Protein AF-U5EKQ7-F1 (afdb_monomer)

Structure (mmCIF, N/CA/C/O backbone):
data_AF-U5EKQ7-F1
#
_entry.id   AF-U5EKQ7-F1
#
loop_
_atom_site.group_PDB
_atom_site.id
_atom_site.type_symbol
_atom_site.label_atom_id
_atom_site.label_alt_id
_atom_site.label_comp_id
_atom_site.label_asym_id
_atom_site.label_entity_id
_atom_site.label_seq_id
_atom_site.pdbx_PDB_ins_code
_atom_site.Cartn_x
_atom_site.Cartn_y
_atom_site.Cartn_z
_atom_site.occupancy
_atom_site.B_iso_or_equiv
_atom_site.auth_seq_id
_atom_site.auth_comp_id
_atom_site.auth_asym_id
_atom_site.auth_atom_id
_atom_site.pdbx_PDB_model_num
ATOM 1 N N . MET A 1 1 ? 18.103 2.209 5.592 1.00 47.56 1 MET A N 1
ATOM 2 C CA . MET A 1 1 ? 17.071 1.171 5.756 1.00 47.56 1 MET A CA 1
ATOM 3 C C . MET A 1 1 ? 16.865 0.592 4.383 1.00 47.56 1 MET A C 1
ATOM 5 O O . MET A 1 1 ? 16.550 1.365 3.488 1.00 47.56 1 MET A O 1
ATOM 9 N N . ASP A 1 2 ? 17.145 -0.692 4.204 1.00 48.78 2 ASP A N 1
ATOM 10 C CA . ASP A 1 2 ? 16.789 -1.418 2.990 1.00 48.78 2 ASP A CA 1
ATOM 11 C C . ASP A 1 2 ? 15.269 -1.341 2.817 1.00 48.78 2 ASP A C 1
ATOM 13 O O . ASP A 1 2 ? 14.515 -1.887 3.622 1.00 48.78 2 ASP A O 1
ATOM 17 N N . ASP A 1 3 ? 14.821 -0.577 1.823 1.00 63.91 3 ASP A N 1
ATOM 18 C CA . ASP A 1 3 ? 13.427 -0.554 1.387 1.00 63.91 3 ASP A CA 1
ATOM 19 C C . ASP A 1 3 ? 13.142 -1.920 0.746 1.00 63.91 3 ASP A C 1
ATOM 21 O O . ASP A 1 3 ? 13.498 -2.163 -0.407 1.00 63.91 3 ASP A O 1
ATOM 25 N N . ILE A 1 4 ? 12.567 -2.843 1.520 1.00 79.62 4 ILE A N 1
ATOM 26 C CA . ILE A 1 4 ? 12.158 -4.158 1.019 1.00 79.62 4 ILE A CA 1
ATOM 27 C C . ILE A 1 4 ? 10.988 -3.927 0.065 1.00 79.62 4 ILE A C 1
ATOM 29 O O . ILE A 1 4 ? 9.903 -3.519 0.487 1.00 79.62 4 ILE A O 1
ATOM 33 N N . GLU A 1 5 ? 11.213 -4.160 -1.226 1.00 84.06 5 GLU A N 1
ATOM 34 C CA . GLU A 1 5 ? 10.148 -4.104 -2.221 1.00 84.06 5 GLU A CA 1
ATOM 35 C C . GLU A 1 5 ? 9.115 -5.199 -1.945 1.00 84.06 5 GLU A C 1
ATOM 37 O O . GLU A 1 5 ? 9.447 -6.340 -1.607 1.00 84.06 5 GLU A O 1
ATOM 42 N N . LEU A 1 6 ? 7.841 -4.833 -2.055 1.00 84.44 6 LEU A N 1
ATOM 43 C CA . LEU A 1 6 ? 6.739 -5.763 -1.943 1.00 84.44 6 LEU A CA 1
ATOM 44 C C . LEU A 1 6 ? 6.810 -6.762 -3.101 1.00 84.44 6 LEU A C 1
ATOM 46 O O . LEU A 1 6 ? 6.426 -6.450 -4.225 1.00 84.44 6 LEU A O 1
ATOM 50 N N . ASP A 1 7 ? 7.249 -7.979 -2.796 1.00 83.25 7 ASP A N 1
ATOM 51 C CA . ASP A 1 7 ? 7.177 -9.093 -3.737 1.00 83.25 7 ASP A CA 1
ATOM 52 C C . ASP A 1 7 ? 5.706 -9.437 -4.025 1.00 83.25 7 ASP A C 1
ATOM 54 O O . ASP A 1 7 ? 4.946 -9.813 -3.118 1.00 83.25 7 ASP A O 1
ATOM 58 N N . LEU A 1 8 ? 5.303 -9.239 -5.285 1.00 84.06 8 LEU A N 1
ATOM 59 C CA . LEU A 1 8 ? 3.940 -9.449 -5.758 1.00 84.06 8 LEU A CA 1
ATOM 60 C C . LEU A 1 8 ? 3.828 -10.771 -6.526 1.00 84.06 8 LEU A C 1
ATOM 62 O O . LEU A 1 8 ? 4.393 -10.893 -7.616 1.00 84.06 8 LEU A O 1
ATOM 66 N N . PRO A 1 9 ? 3.031 -11.738 -6.040 1.00 81.81 9 PRO A N 1
ATOM 67 C CA . PRO A 1 9 ? 2.805 -12.968 -6.781 1.00 81.81 9 PRO A CA 1
ATOM 68 C C . PRO A 1 9 ? 2.012 -12.689 -8.066 1.00 81.81 9 PRO A C 1
ATOM 70 O O . PRO A 1 9 ? 1.031 -11.936 -8.067 1.00 81.81 9 PRO A O 1
ATOM 73 N N . SER A 1 10 ? 2.419 -13.335 -9.162 1.00 79.19 10 SER A N 1
ATOM 74 C CA . SER A 1 10 ? 1.636 -13.367 -10.399 1.00 79.19 10 SER A CA 1
ATOM 75 C C . SER A 1 10 ? 0.443 -14.305 -10.227 1.00 79.19 10 SER A C 1
ATOM 77 O O . SER A 1 10 ? 0.606 -15.494 -9.946 1.00 79.19 10 SER A O 1
ATOM 79 N N . VAL A 1 11 ? -0.764 -13.768 -10.376 1.00 74.88 11 VAL A N 1
ATOM 80 C CA . VAL A 1 11 ? -2.023 -14.491 -10.202 1.00 74.88 11 VAL A CA 1
ATOM 81 C C . VAL A 1 11 ? -2.604 -14.789 -11.584 1.00 74.88 11 VAL A C 1
ATOM 83 O O . VAL A 1 11 ? -3.146 -13.908 -12.246 1.00 74.88 11 VAL A O 1
ATOM 86 N N . ALA A 1 12 ? -2.476 -16.045 -12.023 1.00 58.91 12 ALA A N 1
ATOM 87 C CA . ALA A 1 12 ? -2.970 -16.518 -13.324 1.00 58.91 12 ALA A CA 1
ATOM 88 C C . ALA A 1 12 ? -4.470 -16.878 -13.326 1.00 58.91 12 ALA A C 1
ATOM 90 O O . ALA A 1 12 ? -5.075 -17.029 -14.384 1.00 58.91 12 ALA A O 1
ATOM 91 N N . SER A 1 13 ? -5.069 -17.036 -12.144 1.00 57.69 13 SER A N 1
ATOM 92 C CA . SER A 1 13 ? -6.466 -17.442 -11.977 1.00 57.69 13 SER A CA 1
ATOM 93 C C . SER A 1 13 ? -7.377 -16.237 -11.749 1.00 5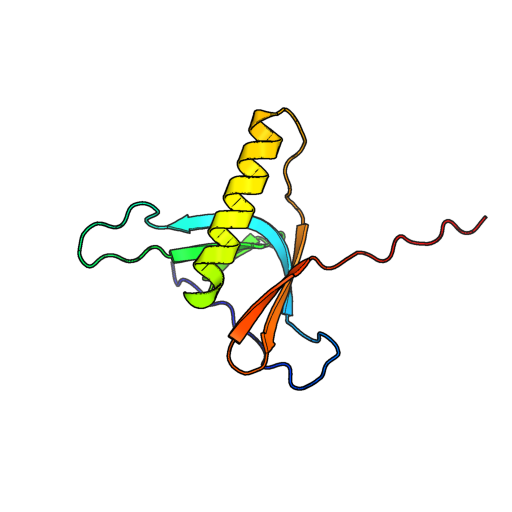7.69 13 SER A C 1
ATOM 95 O O . SER A 1 13 ? -6.996 -15.256 -11.118 1.00 57.69 13 SER A O 1
ATOM 97 N N . SER A 1 14 ? -8.633 -16.336 -12.185 1.00 56.53 14 SER A N 1
ATOM 98 C CA . SER A 1 14 ? -9.682 -15.345 -11.891 1.00 56.53 14 SER A CA 1
ATOM 99 C C . SER A 1 14 ? -10.076 -15.296 -10.407 1.00 56.53 14 SER A C 1
ATOM 101 O O . SER A 1 14 ? -10.688 -14.326 -9.962 1.00 56.53 14 SER A O 1
ATOM 103 N N . HIS A 1 15 ? -9.690 -16.312 -9.629 1.00 56.75 15 HIS A N 1
ATOM 104 C CA . HIS A 1 15 ? -9.645 -16.238 -8.175 1.00 56.75 15 HIS A CA 1
ATOM 105 C C . HIS A 1 15 ? -8.363 -15.529 -7.738 1.00 56.75 15 HIS A C 1
ATOM 107 O O . HIS A 1 15 ? -7.266 -16.074 -7.838 1.00 56.75 15 HIS A O 1
ATOM 113 N N . ASN A 1 16 ? -8.555 -14.313 -7.245 1.00 57.31 16 ASN A N 1
ATOM 114 C CA . ASN A 1 16 ? -7.649 -13.580 -6.375 1.00 57.31 16 ASN A CA 1
ATOM 115 C C . ASN A 1 16 ? -6.918 -14.533 -5.397 1.00 57.31 16 ASN A C 1
ATOM 117 O O . ASN A 1 16 ? -7.540 -15.135 -4.521 1.00 57.31 16 ASN A O 1
ATOM 121 N N . ALA A 1 17 ? -5.618 -14.728 -5.629 1.00 66.50 17 ALA A N 1
ATOM 122 C CA . ALA A 1 17 ? -4.690 -15.500 -4.797 1.00 66.50 17 ALA A CA 1
ATOM 123 C C . ALA A 1 17 ? -3.429 -14.664 -4.520 1.00 66.50 17 ALA A C 1
ATOM 125 O O . ALA A 1 17 ? -2.304 -15.167 -4.526 1.00 66.50 17 ALA A O 1
ATOM 126 N N . GLY A 1 18 ? -3.626 -13.351 -4.392 1.00 77.81 18 GLY A N 1
ATOM 127 C CA . GLY A 1 18 ? -2.550 -12.406 -4.152 1.00 77.81 18 GLY A CA 1
ATOM 128 C C . GLY A 1 18 ? -2.005 -12.513 -2.729 1.00 77.81 18 GLY A C 1
ATOM 129 O O . GLY A 1 18 ? -2.497 -13.258 -1.880 1.00 77.81 18 GLY A O 1
ATOM 130 N N . ARG A 1 19 ? -0.973 -11.726 -2.440 1.00 86.19 19 ARG A N 1
ATOM 131 C CA . ARG A 1 19 ? -0.459 -11.552 -1.088 1.00 86.19 19 ARG A CA 1
ATOM 132 C C . ARG A 1 19 ? -1.399 -10.639 -0.310 1.00 86.19 19 ARG A C 1
ATOM 134 O O . ARG A 1 19 ? -1.534 -9.458 -0.619 1.00 86.19 19 ARG A O 1
ATOM 141 N N . ILE A 1 20 ? -2.036 -11.187 0.717 1.00 90.31 20 ILE A N 1
ATOM 142 C CA . ILE A 1 20 ? -2.878 -10.421 1.633 1.00 90.31 20 ILE A CA 1
ATOM 143 C C . ILE A 1 20 ? -1.996 -9.788 2.708 1.00 90.31 20 ILE A C 1
ATOM 145 O O . ILE A 1 20 ? -1.257 -10.492 3.394 1.00 90.31 20 ILE A O 1
ATOM 149 N N . LEU A 1 21 ? -2.103 -8.472 2.866 1.00 90.88 21 LEU A N 1
ATOM 150 C CA . LEU A 1 21 ? -1.426 -7.705 3.905 1.00 90.88 21 LEU A CA 1
ATOM 151 C C . LEU A 1 21 ? -2.456 -7.047 4.815 1.00 90.88 21 LEU A C 1
ATOM 153 O O . LEU A 1 21 ? -3.477 -6.529 4.353 1.00 90.88 21 LEU A O 1
ATOM 157 N N . GLU A 1 22 ? -2.160 -7.039 6.108 1.00 93.00 22 GLU A N 1
ATOM 158 C CA . GLU A 1 22 ? -2.868 -6.222 7.083 1.00 93.00 22 GLU A CA 1
ATOM 159 C C . GLU A 1 22 ? -2.033 -4.970 7.352 1.00 93.00 22 GLU A C 1
ATOM 161 O O . GLU A 1 22 ? -0.888 -5.044 7.793 1.00 93.00 22 GLU A O 1
ATOM 166 N N . ILE A 1 23 ? -2.588 -3.824 6.979 1.00 94.38 23 ILE A N 1
ATOM 167 C CA . ILE A 1 23 ? -1.904 -2.545 6.834 1.00 94.38 23 ILE A CA 1
ATOM 168 C C . ILE A 1 23 ? -2.345 -1.631 7.969 1.00 94.38 23 ILE A C 1
ATOM 170 O O . ILE A 1 23 ? -3.539 -1.378 8.127 1.00 94.38 23 ILE A O 1
ATOM 174 N N . GLU A 1 24 ? -1.387 -1.100 8.723 1.00 95.12 24 GLU A N 1
ATOM 175 C CA . GLU A 1 24 ? -1.614 -0.079 9.751 1.00 95.12 24 GLU A CA 1
ATOM 176 C C . GLU A 1 24 ? -1.510 1.352 9.204 1.00 95.12 24 GLU A C 1
ATOM 178 O O . GLU A 1 24 ? -2.115 2.270 9.755 1.00 95.12 24 GLU A O 1
ATOM 183 N N . ALA A 1 25 ? -0.762 1.558 8.116 1.00 94.38 25 ALA A N 1
ATOM 184 C CA . ALA A 1 25 ? -0.635 2.854 7.463 1.00 94.38 25 ALA A CA 1
ATOM 185 C C . ALA A 1 25 ? -0.137 2.722 6.019 1.00 94.38 25 ALA A C 1
ATOM 187 O O . ALA A 1 25 ? 0.557 1.776 5.654 1.00 94.38 25 ALA A O 1
ATOM 188 N N . VAL A 1 26 ? -0.444 3.729 5.207 1.00 94.75 26 VAL A N 1
ATOM 189 C CA . VAL A 1 26 ? 0.171 3.959 3.893 1.00 94.75 26 VAL A CA 1
ATOM 190 C C . VAL A 1 26 ? 0.965 5.256 3.981 1.00 94.75 26 VAL A C 1
ATOM 192 O O . VAL A 1 26 ? 0.577 6.163 4.719 1.00 94.75 26 VAL A O 1
ATOM 195 N N . GLY A 1 27 ? 2.061 5.367 3.237 1.00 93.06 27 GLY A N 1
ATOM 196 C CA . GLY A 1 27 ? 2.824 6.604 3.157 1.00 93.06 27 GLY A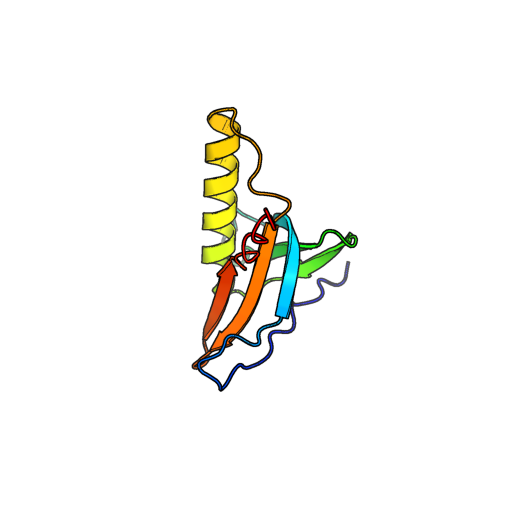 CA 1
ATOM 197 C C . GLY A 1 27 ? 3.496 6.815 1.808 1.00 93.06 27 GLY A C 1
ATOM 198 O O . GLY A 1 27 ? 3.568 5.918 0.968 1.00 93.06 27 GLY A O 1
ATOM 199 N N . LEU A 1 28 ? 3.965 8.045 1.611 1.00 92.38 28 LEU A N 1
ATOM 200 C CA . LEU A 1 28 ? 4.723 8.471 0.441 1.00 92.38 28 LEU A CA 1
ATOM 201 C C . LEU A 1 28 ? 6.031 9.086 0.925 1.00 92.38 28 LEU A C 1
ATOM 203 O O . LEU A 1 28 ? 6.031 10.029 1.719 1.00 92.38 28 LEU A O 1
ATOM 207 N N . ARG A 1 29 ? 7.152 8.573 0.430 1.00 89.50 29 ARG A N 1
ATOM 208 C CA . ARG A 1 29 ? 8.453 9.219 0.556 1.00 89.50 29 ARG A CA 1
ATOM 209 C C . ARG A 1 29 ? 8.638 10.126 -0.652 1.00 89.50 29 ARG A C 1
ATOM 211 O O . ARG A 1 29 ? 8.376 9.722 -1.778 1.00 89.50 29 ARG A O 1
ATOM 218 N N . ASN A 1 30 ? 9.089 11.346 -0.387 1.00 86.44 30 ASN A N 1
ATOM 219 C CA . ASN A 1 30 ? 9.184 12.421 -1.370 1.00 86.44 30 ASN A CA 1
ATOM 220 C C . ASN A 1 30 ? 7.868 12.677 -2.143 1.00 86.44 30 ASN A C 1
ATOM 222 O O . ASN A 1 30 ? 7.807 12.459 -3.352 1.00 86.44 30 ASN A O 1
ATOM 226 N N . PRO A 1 31 ? 6.787 13.104 -1.461 1.00 79.56 31 PRO A N 1
ATOM 227 C CA . PRO A 1 31 ? 5.485 13.340 -2.094 1.00 79.56 31 PRO A CA 1
ATOM 228 C C . PRO A 1 31 ? 5.453 14.556 -3.040 1.00 79.56 31 PRO A C 1
ATOM 230 O O . PRO A 1 31 ? 4.474 14.732 -3.757 1.00 79.56 31 PRO A O 1
ATOM 233 N N . LEU A 1 32 ? 6.488 15.404 -3.030 1.00 83.00 32 LEU A N 1
ATOM 234 C CA . LEU A 1 32 ? 6.647 16.560 -3.918 1.00 83.00 32 LEU A CA 1
ATOM 235 C C . LEU A 1 32 ? 8.032 16.489 -4.580 1.00 83.00 32 LEU A C 1
ATOM 237 O O . LEU A 1 32 ? 8.913 17.270 -4.214 1.00 83.00 32 LEU A O 1
ATOM 241 N N . PRO A 1 33 ? 8.251 15.528 -5.494 1.00 81.44 33 PRO A N 1
ATOM 242 C CA . PRO A 1 33 ? 9.556 15.339 -6.106 1.00 81.44 33 PRO A CA 1
ATOM 243 C C . PRO A 1 33 ? 9.922 16.564 -6.946 1.00 81.44 33 PRO A C 1
ATOM 245 O O . PRO A 1 33 ? 9.097 17.074 -7.710 1.00 81.44 33 PRO A O 1
ATOM 248 N N . VAL A 1 34 ? 11.161 17.041 -6.810 1.00 85.00 34 VAL A N 1
ATOM 249 C CA . VAL A 1 34 ? 11.735 17.996 -7.769 1.00 85.00 34 VAL A CA 1
ATOM 250 C C . VAL A 1 34 ? 12.329 17.247 -8.965 1.00 85.00 34 VAL A C 1
ATOM 252 O O . VAL A 1 34 ? 12.378 16.017 -8.980 1.00 85.00 34 VAL A O 1
ATOM 255 N N . ASP A 1 35 ? 12.752 17.982 -9.995 1.00 81.62 35 ASP A N 1
ATOM 256 C CA . ASP A 1 35 ? 13.229 17.405 -11.255 1.00 81.62 35 ASP A CA 1
ATOM 257 C C . ASP A 1 35 ? 14.317 16.335 -11.027 1.00 81.62 35 ASP A C 1
ATOM 259 O O . ASP A 1 35 ? 15.347 16.591 -10.400 1.00 81.62 35 ASP A O 1
ATOM 263 N N . GLY A 1 36 ? 14.052 15.114 -11.503 1.00 77.38 36 GLY A N 1
ATOM 264 C CA . GLY A 1 36 ? 14.930 13.950 -11.353 1.00 77.38 36 GLY A CA 1
ATOM 265 C C . GLY A 1 36 ? 14.679 13.075 -10.118 1.00 77.38 36 GLY A C 1
ATOM 266 O O . GLY A 1 36 ? 15.211 11.964 -10.057 1.00 77.38 36 GLY A O 1
ATOM 267 N N . GLU A 1 37 ? 13.852 13.505 -9.163 1.00 84.81 37 GLU A N 1
ATOM 268 C CA . GLU A 1 37 ? 13.463 12.682 -8.018 1.00 84.81 37 GLU A CA 1
ATOM 269 C C . GLU A 1 37 ? 12.187 11.869 -8.280 1.00 84.81 37 GLU A C 1
ATOM 271 O O . GLU A 1 37 ? 11.396 12.165 -9.175 1.00 84.81 37 GLU A O 1
ATOM 276 N N . ARG A 1 38 ? 11.976 10.815 -7.483 1.00 82.12 38 ARG A N 1
ATOM 277 C CA . ARG A 1 38 ? 10.771 9.980 -7.549 1.00 82.12 38 ARG A CA 1
ATOM 278 C C . ARG A 1 38 ? 10.061 9.953 -6.208 1.00 82.12 38 ARG A C 1
ATOM 280 O O . ARG A 1 38 ? 10.713 9.811 -5.170 1.00 82.12 38 ARG A O 1
ATOM 287 N N . THR A 1 39 ? 8.737 10.020 -6.254 1.00 87.06 39 THR A N 1
ATOM 288 C CA . THR A 1 39 ? 7.901 9.601 -5.134 1.00 87.06 39 THR A CA 1
ATOM 289 C C . THR A 1 39 ? 8.027 8.087 -4.965 1.00 87.06 39 THR A C 1
ATOM 291 O O . THR A 1 39 ? 8.205 7.344 -5.926 1.00 87.06 39 THR A O 1
ATOM 294 N N . GLN A 1 40 ? 8.042 7.622 -3.718 1.00 90.06 40 GLN A N 1
ATOM 295 C CA . GLN A 1 40 ? 8.080 6.198 -3.394 1.00 90.06 40 GLN A CA 1
ATOM 296 C C . GLN A 1 40 ? 6.963 5.897 -2.411 1.00 90.06 40 GLN A C 1
ATOM 298 O O . GLN A 1 40 ? 6.971 6.383 -1.279 1.00 90.06 40 GLN A O 1
ATOM 303 N N . ALA A 1 41 ? 5.998 5.097 -2.843 1.00 93.62 41 ALA A N 1
ATOM 304 C CA . ALA A 1 41 ? 4.909 4.671 -1.986 1.00 93.62 41 ALA A CA 1
ATOM 305 C C . ALA A 1 41 ? 5.311 3.457 -1.140 1.00 93.62 41 ALA A C 1
ATOM 307 O O . ALA A 1 41 ? 6.064 2.592 -1.587 1.00 93.62 41 ALA A O 1
ATOM 308 N N . TYR A 1 42 ? 4.799 3.384 0.085 1.00 94.62 42 TYR A N 1
ATOM 309 C CA . TYR A 1 42 ? 5.039 2.269 0.995 1.00 94.62 42 TYR A CA 1
ATOM 310 C C . TYR A 1 42 ? 3.801 1.959 1.836 1.00 94.62 42 TYR A C 1
ATOM 312 O O . TYR A 1 42 ? 2.937 2.813 2.056 1.00 94.62 42 TYR A O 1
ATOM 320 N N . VAL A 1 43 ? 3.738 0.723 2.322 1.00 94.56 43 VAL A N 1
ATOM 321 C CA . VAL A 1 43 ? 2.768 0.270 3.321 1.00 94.56 43 VAL A CA 1
ATOM 322 C C . VAL A 1 43 ? 3.502 -0.115 4.595 1.00 94.56 43 VAL A C 1
ATOM 324 O O . VAL A 1 43 ? 4.545 -0.764 4.542 1.00 94.56 43 VAL A O 1
ATOM 327 N N . CYS A 1 44 ? 2.947 0.273 5.736 1.00 94.56 44 CYS A N 1
ATOM 328 C CA . CYS A 1 44 ? 3.327 -0.257 7.036 1.00 94.56 44 CYS A CA 1
ATOM 329 C C . CYS A 1 44 ? 2.320 -1.349 7.392 1.00 94.56 44 CYS A C 1
ATOM 331 O O . CYS A 1 44 ? 1.111 -1.096 7.429 1.00 94.56 44 CYS A O 1
ATOM 333 N N . CYS A 1 45 ? 2.805 -2.565 7.596 1.00 93.31 45 CYS A N 1
ATOM 334 C CA . CYS A 1 45 ? 2.012 -3.700 8.031 1.00 93.31 45 CYS A CA 1
ATOM 335 C C . CYS A 1 45 ? 1.897 -3.709 9.555 1.00 93.31 45 CYS A C 1
ATOM 337 O O . CYS A 1 45 ? 2.820 -3.303 10.249 1.00 93.31 45 CYS A O 1
ATOM 339 N N . VAL A 1 46 ? 0.788 -4.228 10.082 1.00 92.88 46 VAL A N 1
ATOM 340 C CA . VAL A 1 46 ? 0.537 -4.317 11.537 1.00 92.88 46 VAL A CA 1
ATOM 341 C C . VAL A 1 46 ? 1.599 -5.107 12.310 1.00 92.88 46 VAL A C 1
ATOM 343 O O . VAL A 1 46 ? 1.739 -4.931 13.516 1.00 92.88 46 VAL A O 1
ATOM 346 N N . ASP A 1 47 ? 2.343 -5.988 11.635 1.00 88.06 47 ASP A N 1
ATOM 347 C CA . ASP A 1 47 ? 3.464 -6.731 12.217 1.00 88.06 47 ASP A CA 1
ATOM 348 C C . ASP A 1 47 ? 4.754 -5.892 12.345 1.00 88.06 47 ASP A C 1
ATOM 350 O O . ASP A 1 47 ? 5.770 -6.386 12.832 1.00 88.06 47 ASP A O 1
ATOM 354 N N . GLY A 1 48 ? 4.712 -4.619 11.939 1.00 88.69 48 GLY A N 1
ATOM 355 C CA . GLY A 1 48 ? 5.825 -3.673 11.971 1.00 88.69 48 GLY A CA 1
ATOM 356 C C . GLY A 1 48 ? 6.680 -3.669 10.701 1.00 88.69 48 GLY A C 1
ATOM 357 O O . GLY A 1 48 ? 7.578 -2.833 10.570 1.00 88.69 48 GLY A O 1
ATOM 358 N N . THR A 1 49 ? 6.422 -4.566 9.743 1.00 90.38 49 THR A N 1
ATOM 359 C CA . THR A 1 49 ? 7.130 -4.566 8.458 1.00 90.38 49 THR A CA 1
ATOM 360 C C . THR A 1 49 ? 6.706 -3.373 7.603 1.00 90.38 49 THR A C 1
ATOM 362 O O . THR A 1 49 ? 5.523 -3.140 7.377 1.00 90.38 49 THR A O 1
ATOM 365 N N . THR A 1 50 ? 7.677 -2.636 7.062 1.00 93.12 50 THR A N 1
ATOM 366 C CA . THR A 1 50 ? 7.436 -1.621 6.025 1.00 93.12 50 THR A CA 1
ATOM 367 C C . THR A 1 50 ? 7.846 -2.177 4.669 1.00 93.12 50 THR A C 1
ATOM 369 O O . THR A 1 50 ? 8.983 -2.620 4.509 1.00 93.12 50 THR A O 1
ATOM 372 N N . LEU A 1 51 ? 6.928 -2.159 3.704 1.00 92.25 51 LEU A N 1
ATOM 373 C CA . LEU A 1 51 ? 7.153 -2.671 2.353 1.00 92.25 51 LEU A CA 1
ATOM 374 C C . LEU A 1 51 ? 6.980 -1.549 1.335 1.00 92.25 51 LEU A C 1
ATOM 376 O O . LEU A 1 51 ? 5.966 -0.844 1.337 1.00 92.25 51 LEU A O 1
ATOM 380 N N . ARG A 1 52 ? 7.960 -1.401 0.443 1.00 93.31 52 ARG A N 1
ATOM 381 C CA . ARG A 1 52 ? 7.888 -0.458 -0.672 1.00 93.31 52 ARG A CA 1
ATOM 382 C C . ARG A 1 52 ? 6.947 -0.999 -1.739 1.00 93.31 52 ARG A C 1
ATOM 384 O O . ARG A 1 52 ? 7.056 -2.151 -2.148 1.00 93.31 52 ARG A O 1
ATOM 391 N N . LEU A 1 53 ? 6.036 -0.160 -2.208 1.00 92.06 53 LEU A N 1
ATOM 392 C CA . LEU A 1 53 ? 5.148 -0.499 -3.309 1.00 92.06 53 LEU A CA 1
ATOM 393 C C . LEU A 1 53 ? 5.852 -0.274 -4.654 1.00 92.06 53 LEU A C 1
ATOM 395 O O . LEU A 1 53 ? 6.625 0.682 -4.784 1.00 92.06 53 LEU A O 1
ATOM 399 N N . PRO A 1 54 ? 5.559 -1.102 -5.670 1.00 90.81 54 PRO A N 1
ATOM 400 C CA . PRO A 1 54 ? 5.977 -0.817 -7.035 1.00 90.81 54 PRO A CA 1
ATOM 401 C C . PRO A 1 54 ? 5.332 0.478 -7.541 1.00 90.81 54 PRO A C 1
ATOM 403 O O . PRO A 1 54 ? 4.223 0.833 -7.134 1.00 90.81 54 PRO A O 1
ATOM 406 N N . ASP A 1 55 ? 5.997 1.144 -8.489 1.00 88.75 55 ASP A N 1
ATOM 407 C CA . ASP A 1 55 ? 5.573 2.446 -9.029 1.00 88.75 55 ASP A CA 1
ATOM 408 C C . ASP A 1 55 ? 4.130 2.413 -9.584 1.00 88.75 55 ASP A C 1
ATOM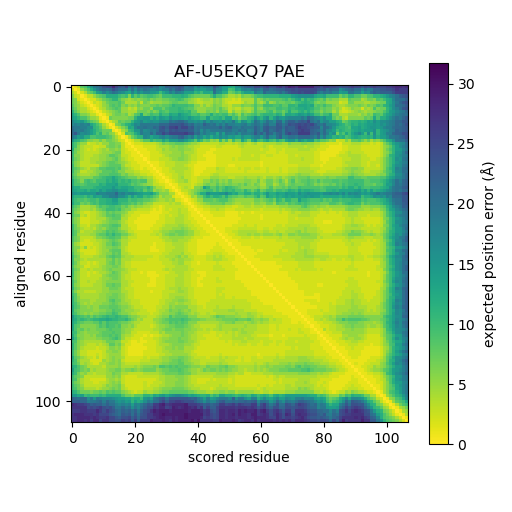 410 O O . ASP A 1 55 ? 3.374 3.375 -9.472 1.00 88.75 55 ASP A O 1
ATOM 414 N N . SER A 1 56 ? 3.696 1.266 -10.117 1.00 89.94 56 SER A N 1
ATOM 415 C CA . SER A 1 56 ? 2.333 1.052 -10.625 1.00 89.94 56 SER A CA 1
ATOM 416 C C . SER A 1 56 ? 1.235 1.143 -9.556 1.00 89.94 56 SER A C 1
ATOM 418 O O . SER A 1 56 ? 0.076 1.376 -9.897 1.00 89.94 56 SER A O 1
ATOM 420 N N . LEU A 1 57 ? 1.577 0.995 -8.272 1.00 92.62 57 LEU A N 1
ATOM 421 C CA . LEU A 1 57 ? 0.655 1.124 -7.139 1.00 92.62 57 LEU A CA 1
ATOM 422 C C . LEU A 1 57 ? 0.730 2.491 -6.443 1.00 92.62 57 LEU A C 1
ATOM 424 O O . LEU A 1 57 ? -0.002 2.719 -5.477 1.00 92.62 57 LEU A O 1
ATOM 428 N N . GLU A 1 58 ? 1.535 3.431 -6.941 1.00 91.75 58 GLU A N 1
ATOM 429 C CA . GLU A 1 58 ? 1.605 4.789 -6.389 1.00 91.75 58 GLU A CA 1
ATOM 430 C C . GLU A 1 58 ? 0.236 5.488 -6.420 1.00 91.75 58 GLU A C 1
ATOM 432 O O . GLU A 1 58 ? -0.213 6.039 -5.413 1.00 91.75 58 GLU A O 1
ATOM 437 N N . GLY A 1 59 ? -0.486 5.382 -7.541 1.00 91.38 59 GLY A N 1
ATOM 438 C CA . GLY A 1 59 ? -1.826 5.958 -7.674 1.00 91.38 59 GLY A CA 1
ATOM 439 C C . GLY A 1 59 ? -2.842 5.357 -6.695 1.00 91.38 59 GLY A C 1
ATOM 440 O O . GLY A 1 59 ? -3.739 6.058 -6.224 1.00 91.38 59 GLY A O 1
ATOM 441 N N . TRP A 1 60 ? -2.703 4.076 -6.339 1.00 94.12 60 TRP A N 1
ATOM 442 C CA . TRP A 1 60 ? -3.519 3.453 -5.291 1.00 94.12 60 TRP A CA 1
ATOM 443 C C . TRP A 1 60 ? -3.157 3.999 -3.902 1.00 94.12 60 TRP A C 1
ATOM 445 O O . TRP A 1 60 ? -4.052 4.318 -3.113 1.00 94.12 60 TRP A O 1
ATOM 455 N N . ALA A 1 61 ? -1.864 4.163 -3.613 1.00 94.44 61 ALA A N 1
ATOM 456 C CA . ALA A 1 61 ? -1.395 4.692 -2.336 1.00 94.44 61 ALA A CA 1
ATOM 457 C C . ALA A 1 61 ? -1.870 6.135 -2.109 1.00 94.44 61 ALA A C 1
ATOM 459 O O . ALA A 1 61 ? -2.396 6.448 -1.041 1.00 94.44 61 ALA A O 1
ATOM 460 N N . MET A 1 62 ? -1.766 6.992 -3.132 1.00 92.75 62 MET A N 1
ATOM 461 C CA . MET A 1 62 ? -2.265 8.372 -3.093 1.00 92.75 62 MET A CA 1
ATOM 462 C C . MET A 1 62 ? -3.773 8.433 -2.831 1.00 92.75 62 MET A C 1
ATOM 464 O O . MET A 1 62 ? -4.213 9.185 -1.963 1.00 92.75 62 MET A O 1
ATOM 468 N N . GLN A 1 63 ? -4.569 7.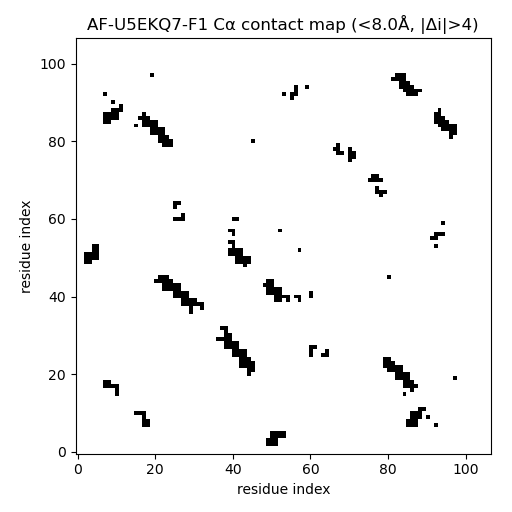619 -3.533 1.00 93.75 63 GLN A N 1
ATOM 469 C CA . GLN A 1 63 ? -6.023 7.571 -3.337 1.00 93.75 63 GLN A CA 1
ATOM 470 C C . GLN A 1 63 ? -6.399 7.078 -1.935 1.00 93.75 63 GLN A C 1
ATOM 472 O O . GLN A 1 63 ? -7.280 7.650 -1.297 1.00 93.75 63 GLN A O 1
ATOM 477 N N . THR A 1 64 ? -5.707 6.055 -1.430 1.00 94.19 64 THR A N 1
ATOM 478 C CA . THR A 1 64 ? -5.946 5.511 -0.085 1.00 94.19 64 THR A CA 1
ATOM 479 C C . THR A 1 64 ? -5.598 6.535 0.995 1.00 94.19 64 THR A C 1
ATOM 481 O O . THR A 1 64 ? -6.358 6.722 1.946 1.00 94.19 64 THR A O 1
ATOM 484 N N . LEU A 1 65 ? -4.481 7.248 0.832 1.00 93.44 65 LEU A N 1
ATOM 485 C CA . LEU A 1 65 ? -4.097 8.353 1.707 1.00 93.44 65 LEU A CA 1
ATOM 486 C C . LEU A 1 65 ? -5.126 9.481 1.684 1.00 93.44 65 LEU A C 1
ATOM 488 O O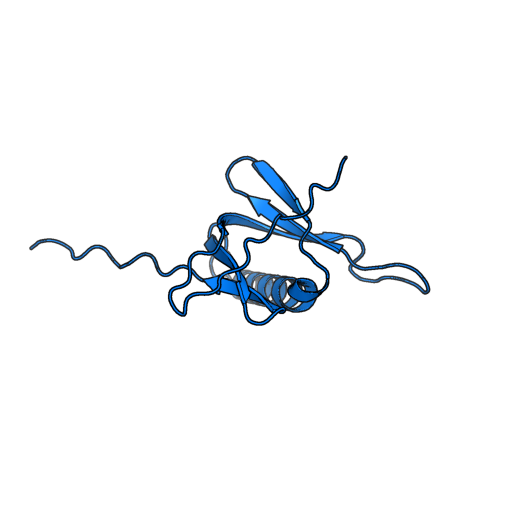 . LEU A 1 65 ? -5.562 9.914 2.748 1.00 93.44 65 LEU A O 1
ATOM 492 N N . ALA A 1 66 ? -5.536 9.929 0.496 1.00 93.50 66 ALA A N 1
ATOM 493 C CA . ALA A 1 66 ? -6.536 10.981 0.340 1.00 93.50 66 ALA A CA 1
ATOM 494 C C . ALA A 1 66 ? -7.858 10.607 1.028 1.00 93.50 66 ALA A C 1
ATOM 496 O O . ALA A 1 66 ? -8.381 11.398 1.810 1.00 93.50 66 ALA A O 1
ATOM 497 N N . ALA A 1 67 ? -8.345 9.380 0.819 1.00 92.94 67 ALA A N 1
ATOM 498 C CA . ALA A 1 67 ? -9.553 8.879 1.470 1.00 92.94 67 ALA A CA 1
ATOM 499 C C . ALA A 1 67 ? -9.410 8.821 3.002 1.00 92.94 67 ALA A C 1
ATOM 501 O O . ALA A 1 67 ? -10.325 9.206 3.727 1.00 92.94 67 ALA A O 1
ATOM 502 N N . ASN A 1 68 ? -8.251 8.398 3.519 1.00 93.56 68 ASN A N 1
ATOM 503 C CA . ASN A 1 68 ? -8.001 8.394 4.960 1.00 93.56 68 ASN A CA 1
ATOM 504 C C . ASN A 1 68 ? -7.969 9.814 5.550 1.00 93.56 68 ASN A C 1
ATOM 506 O O . ASN A 1 68 ? -8.505 10.048 6.633 1.00 93.56 68 ASN A O 1
ATOM 510 N N . TYR A 1 69 ? -7.340 10.768 4.859 1.00 93.00 69 TYR A N 1
ATOM 511 C CA . TYR A 1 69 ? -7.317 12.160 5.303 1.00 93.00 69 TYR A CA 1
ATOM 512 C C . TYR A 1 69 ? -8.711 12.788 5.294 1.00 93.00 69 TYR A C 1
ATOM 514 O O . TYR A 1 69 ? -9.035 13.498 6.242 1.00 93.00 69 TYR A O 1
ATOM 522 N N . ASP A 1 70 ? -9.540 12.491 4.292 1.00 95.12 70 ASP A N 1
ATOM 523 C CA . ASP A 1 70 ? -10.928 12.959 4.215 1.00 95.12 70 ASP A CA 1
ATOM 524 C C . ASP A 1 70 ? -11.781 12.450 5.392 1.00 95.12 70 ASP A C 1
ATOM 526 O O . ASP A 1 70 ? -12.422 13.242 6.089 1.00 95.12 70 ASP A O 1
ATOM 530 N N . LEU A 1 71 ? -11.697 11.154 5.721 1.00 92.81 71 LEU A N 1
ATOM 531 C CA . LEU A 1 71 ? -12.370 10.605 6.906 1.00 92.81 71 LEU A CA 1
ATOM 532 C C . LEU A 1 71 ? -11.918 11.307 8.188 1.00 92.81 71 LEU A C 1
ATOM 534 O O . LEU A 1 71 ? -12.733 11.743 8.998 1.00 92.81 71 LEU A O 1
ATOM 538 N N . ARG A 1 72 ? -10.608 11.485 8.363 1.00 91.38 72 ARG A N 1
ATOM 539 C CA . ARG A 1 72 ? -10.084 12.152 9.560 1.00 91.38 72 ARG A CA 1
ATOM 540 C C . ARG A 1 72 ? -10.494 13.623 9.628 1.00 91.38 72 ARG A C 1
ATOM 542 O O . ARG A 1 72 ? -10.789 14.111 10.717 1.00 91.38 72 ARG A O 1
ATOM 549 N N . ALA A 1 73 ? -10.536 14.321 8.495 1.00 92.56 73 ALA A N 1
ATOM 550 C CA . ALA A 1 73 ? -10.990 15.707 8.405 1.00 92.56 73 ALA A CA 1
ATOM 551 C C . ALA A 1 73 ? -12.483 15.857 8.741 1.00 92.56 73 ALA A C 1
ATOM 553 O O . ALA A 1 73 ? -12.882 16.870 9.312 1.00 92.56 73 ALA A O 1
ATOM 554 N N . THR A 1 74 ? -13.293 14.835 8.455 1.00 94.12 74 THR A N 1
ATOM 555 C CA . THR A 1 74 ? -14.720 14.779 8.818 1.00 94.12 74 THR A CA 1
ATOM 556 C C . THR A 1 74 ? -14.976 14.253 10.238 1.00 94.12 74 THR A C 1
ATOM 558 O O . THR A 1 74 ? -16.127 14.142 10.656 1.00 94.12 74 THR A O 1
ATOM 561 N N . GLY A 1 75 ? -13.922 13.959 11.011 1.00 93.19 75 GLY A N 1
ATOM 562 C CA . GLY A 1 75 ? -14.022 13.417 12.370 1.00 93.19 75 GLY A CA 1
ATOM 563 C C . GLY A 1 75 ? -14.396 11.931 12.427 1.00 93.19 75 GLY A C 1
ATOM 564 O O . GLY A 1 75 ? -14.658 11.405 13.510 1.00 93.19 75 GLY A O 1
ATOM 565 N N . LEU A 1 76 ? -14.419 11.254 11.278 1.00 92.88 76 LEU A N 1
ATOM 566 C CA . LEU A 1 76 ? -14.635 9.818 11.169 1.00 92.88 76 LEU A CA 1
ATOM 567 C C . LEU A 1 76 ? -13.350 9.039 11.506 1.00 92.88 76 LEU A C 1
ATOM 569 O O . LEU A 1 76 ? -12.240 9.582 11.428 1.00 92.88 76 LEU A O 1
ATOM 573 N N . PRO A 1 77 ? -13.477 7.761 11.911 1.00 90.56 77 PRO A N 1
ATOM 574 C CA . PRO A 1 77 ? -12.319 6.925 12.197 1.00 90.56 77 PRO A CA 1
ATOM 575 C C . PRO A 1 77 ? -11.432 6.729 10.960 1.00 90.56 77 PRO A C 1
ATOM 577 O O . PRO A 1 77 ? -11.889 6.783 9.820 1.00 90.56 77 PRO A O 1
ATOM 580 N N . SER A 1 78 ? -10.150 6.474 11.224 1.00 89.94 78 SER A N 1
ATOM 581 C CA . SER A 1 78 ? -9.146 6.121 10.214 1.00 89.94 78 SER A CA 1
ATOM 582 C C . SER A 1 78 ? -9.593 4.919 9.376 1.00 89.94 78 SER A C 1
ATOM 584 O O . SER A 1 78 ? -10.246 4.010 9.890 1.00 89.94 78 SER A O 1
ATOM 586 N N . LEU A 1 79 ? -9.163 4.873 8.110 1.00 91.50 79 LEU A N 1
ATOM 587 C CA . LEU A 1 79 ? -9.282 3.665 7.283 1.00 91.50 79 LEU A CA 1
ATOM 588 C C . LEU A 1 79 ? -8.456 2.501 7.841 1.00 91.50 79 LEU A C 1
ATOM 590 O O . LEU A 1 79 ? -8.726 1.355 7.500 1.00 91.50 79 LEU A O 1
ATOM 594 N N . PHE A 1 80 ? -7.438 2.793 8.649 1.00 92.94 80 PHE A N 1
ATOM 595 C CA . PHE A 1 80 ? -6.494 1.811 9.169 1.00 92.94 80 PHE A CA 1
ATOM 596 C C . PHE A 1 80 ? -6.776 1.428 10.634 1.00 92.94 80 PHE A C 1
ATOM 598 O O . PHE A 1 80 ? -7.177 2.302 11.410 1.00 92.94 80 PHE A O 1
ATOM 605 N N . PRO A 1 81 ? -6.487 0.173 11.040 1.00 92.75 81 PRO A N 1
ATOM 606 C CA . PRO A 1 81 ? -5.915 -0.895 10.216 1.00 92.75 81 PRO A CA 1
ATOM 607 C C . PRO A 1 81 ? -6.915 -1.476 9.203 1.00 92.75 81 PRO A C 1
ATOM 609 O O . PRO A 1 81 ? -8.108 -1.576 9.480 1.00 92.75 81 PRO A O 1
ATOM 612 N N . CYS A 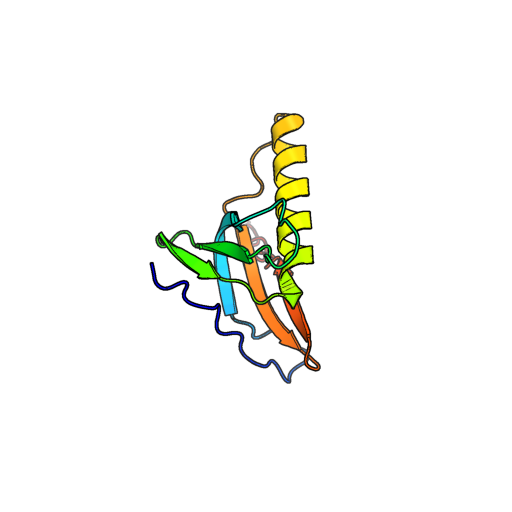1 82 ? -6.429 -1.867 8.024 1.00 92.06 82 CYS A N 1
ATOM 613 C CA . CYS A 1 82 ? -7.242 -2.488 6.974 1.00 92.06 82 CYS A CA 1
ATOM 614 C C . CYS A 1 82 ? -6.504 -3.622 6.266 1.00 92.06 82 CYS A C 1
ATOM 616 O O . CYS A 1 82 ? -5.294 -3.780 6.395 1.00 92.06 82 CYS A O 1
ATOM 618 N N . ARG A 1 83 ? -7.242 -4.431 5.502 1.00 93.19 83 ARG A N 1
ATOM 619 C CA . ARG A 1 83 ? -6.692 -5.593 4.806 1.00 93.19 83 ARG A CA 1
ATOM 620 C C . ARG A 1 83 ? -6.856 -5.454 3.300 1.00 93.19 83 ARG A C 1
ATOM 622 O O . ARG A 1 83 ? -7.974 -5.297 2.805 1.00 93.19 83 ARG A O 1
ATOM 629 N N . PHE A 1 84 ? -5.745 -5.558 2.583 1.00 92.94 84 PHE A N 1
ATOM 630 C CA . PHE A 1 84 ? -5.702 -5.508 1.126 1.00 92.94 84 PHE A CA 1
ATOM 631 C C . PHE A 1 84 ? -4.981 -6.730 0.577 1.00 92.94 84 PHE A C 1
ATOM 633 O O . PHE A 1 84 ? -4.019 -7.223 1.162 1.00 92.94 84 PHE A O 1
ATOM 640 N N . GLU A 1 85 ? -5.461 -7.216 -0.556 1.00 91.50 85 GLU A N 1
ATOM 641 C CA . GLU A 1 85 ? -4.764 -8.201 -1.361 1.00 91.50 85 GLU A CA 1
ATOM 642 C C . GLU A 1 85 ? -4.010 -7.492 -2.478 1.00 91.50 85 GLU A C 1
ATOM 644 O O . GLU A 1 85 ? -4.591 -6.680 -3.203 1.00 91.50 85 GLU A O 1
ATOM 649 N N . PHE A 1 86 ? -2.736 -7.843 -2.623 1.00 92.06 86 PHE A N 1
ATOM 650 C CA . PHE A 1 86 ? -1.853 -7.350 -3.663 1.00 92.06 86 PHE A CA 1
ATOM 651 C C . PHE A 1 86 ? -1.387 -8.485 -4.566 1.00 92.06 86 PHE A C 1
ATOM 653 O O . PHE A 1 86 ? -1.067 -9.577 -4.104 1.00 92.06 86 PHE A O 1
ATOM 660 N N . GLY A 1 87 ? -1.265 -8.225 -5.858 1.00 90.50 87 GLY A N 1
ATOM 661 C CA . GLY A 1 87 ? -0.672 -9.183 -6.785 1.00 90.50 87 GLY A CA 1
ATOM 662 C C . GLY A 1 87 ? -0.466 -8.577 -8.158 1.00 90.50 87 GLY A C 1
ATOM 663 O O . GLY A 1 87 ? -0.782 -7.411 -8.380 1.00 90.50 87 GLY A O 1
ATOM 664 N N . ILE A 1 88 ? 0.043 -9.379 -9.086 1.00 89.44 88 ILE A N 1
ATOM 665 C CA . ILE A 1 88 ? 0.112 -9.027 -10.505 1.00 89.44 88 ILE A CA 1
ATOM 666 C C . ILE A 1 88 ? -0.948 -9.836 -11.249 1.00 89.44 88 ILE A C 1
ATOM 668 O O . ILE A 1 88 ? -1.041 -11.048 -11.075 1.00 89.44 88 ILE A O 1
ATOM 672 N N . ARG A 1 89 ? -1.752 -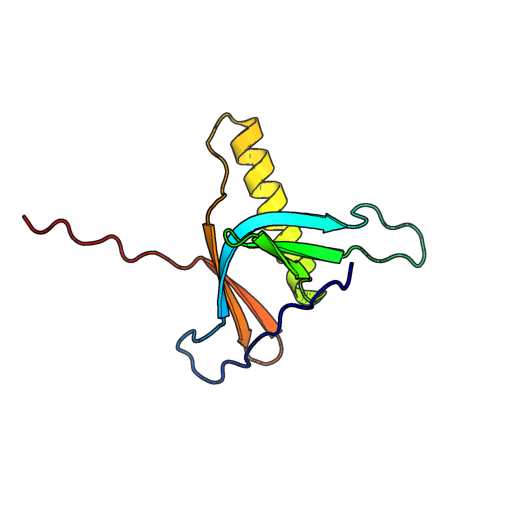9.173 -12.080 1.00 85.06 89 ARG A N 1
ATOM 673 C CA . ARG A 1 89 ? -2.773 -9.783 -12.939 1.00 85.06 89 ARG A CA 1
ATOM 674 C C . ARG A 1 89 ? -2.665 -9.167 -14.323 1.00 85.06 89 ARG A C 1
ATOM 676 O O . ARG A 1 89 ? -2.587 -7.948 -14.430 1.00 85.06 89 ARG A O 1
ATOM 683 N N . ASP A 1 90 ? -2.591 -9.999 -15.359 1.00 83.62 90 ASP A N 1
ATOM 684 C CA . ASP A 1 90 ? -2.412 -9.541 -16.747 1.00 83.62 90 ASP A CA 1
ATOM 685 C C . ASP A 1 90 ? -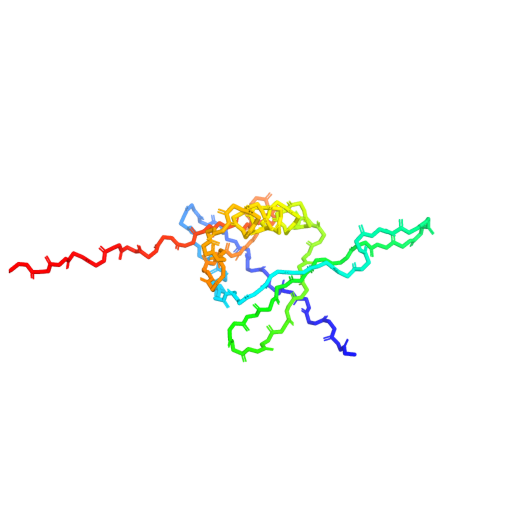1.210 -8.582 -16.927 1.00 83.62 90 ASP A C 1
ATOM 687 O O . ASP A 1 90 ? -1.229 -7.668 -17.745 1.00 83.62 90 ASP A O 1
ATOM 691 N N . GLY A 1 91 ? -0.152 -8.767 -16.126 1.00 83.75 91 GLY A N 1
ATOM 692 C CA . GLY A 1 91 ? 1.042 -7.912 -16.133 1.00 83.75 91 GLY A CA 1
ATOM 693 C C . GLY A 1 91 ? 0.907 -6.585 -15.373 1.00 83.75 91 GLY A C 1
ATOM 694 O O . GLY A 1 91 ? 1.877 -5.836 -15.304 1.00 83.75 91 GLY A O 1
ATOM 695 N N . ALA A 1 92 ? -0.248 -6.302 -14.764 1.00 85.75 92 ALA A N 1
ATOM 696 C CA . ALA A 1 92 ? -0.483 -5.108 -13.959 1.00 85.75 92 ALA A CA 1
ATOM 697 C C . ALA A 1 92 ? -0.578 -5.442 -12.465 1.00 85.75 92 ALA A C 1
ATOM 699 O O . ALA A 1 92 ? -1.275 -6.376 -12.062 1.00 85.75 92 ALA A O 1
ATOM 700 N N . ALA A 1 93 ? 0.106 -4.658 -11.631 1.00 90.81 93 ALA A N 1
ATOM 701 C CA . ALA A 1 93 ? -0.070 -4.745 -10.188 1.00 90.81 93 ALA A CA 1
ATOM 702 C C . ALA A 1 93 ? -1.478 -4.271 -9.801 1.00 90.81 93 ALA A C 1
ATOM 704 O O . ALA A 1 93 ? -1.974 -3.274 -10.327 1.00 90.81 93 ALA A O 1
ATOM 705 N N . TYR A 1 94 ? -2.111 -4.968 -8.865 1.00 90.12 94 TYR A N 1
ATOM 706 C CA . TYR A 1 94 ? -3.400 -4.589 -8.304 1.00 90.12 94 TYR A CA 1
ATOM 707 C C . TYR A 1 94 ? -3.343 -4.575 -6.779 1.00 90.12 94 TYR A C 1
ATOM 709 O O . TYR A 1 94 ? -2.546 -5.286 -6.168 1.00 90.12 94 TYR A O 1
ATOM 717 N N . ALA A 1 95 ? -4.233 -3.783 -6.187 1.00 92.31 95 ALA A N 1
ATOM 718 C CA . ALA A 1 95 ? -4.507 -3.755 -4.760 1.00 92.31 95 ALA A CA 1
ATOM 719 C C . ALA A 1 95 ? -6.025 -3.684 -4.564 1.00 92.31 95 ALA A C 1
ATOM 721 O O . ALA A 1 95 ? -6.672 -2.751 -5.043 1.00 92.31 95 ALA A O 1
ATOM 722 N N . VAL A 1 96 ? -6.613 -4.679 -3.900 1.00 91.06 96 VAL A N 1
ATOM 723 C CA . VAL A 1 96 ? -8.068 -4.752 -3.688 1.00 91.06 96 VAL A CA 1
ATOM 724 C C . VAL A 1 96 ? -8.404 -5.012 -2.221 1.00 91.06 96 VAL A C 1
ATOM 726 O O . VAL A 1 96 ? -7.701 -5.781 -1.564 1.00 91.06 96 VAL A O 1
ATOM 729 N N . PRO A 1 97 ? -9.460 -4.385 -1.674 1.00 89.38 97 PRO A N 1
ATOM 730 C CA . PRO A 1 97 ? -9.833 -4.590 -0.283 1.00 89.38 97 PRO A CA 1
ATOM 731 C C . PRO A 1 97 ? -10.304 -6.031 -0.072 1.00 89.38 97 PRO A C 1
ATOM 733 O O . PRO A 1 97 ? -11.166 -6.533 -0.800 1.00 89.38 97 PRO A O 1
ATOM 736 N N . VAL A 1 98 ? -9.780 -6.688 0.962 1.00 87.44 98 VAL A N 1
ATOM 737 C CA . VAL A 1 98 ? -10.265 -8.006 1.373 1.00 87.44 98 VAL A CA 1
ATOM 738 C C . VAL A 1 98 ? -11.509 -7.792 2.219 1.00 87.44 98 VAL A C 1
ATOM 740 O O . VAL A 1 98 ? -11.436 -7.318 3.353 1.00 87.44 98 VAL A O 1
ATOM 743 N N . ARG A 1 99 ? -12.675 -8.152 1.679 1.00 76.00 99 ARG A N 1
ATOM 744 C CA . ARG A 1 99 ? -13.887 -8.228 2.494 1.00 76.00 99 ARG A CA 1
ATOM 745 C C . ARG A 1 99 ? -13.705 -9.378 3.474 1.00 76.00 99 ARG A C 1
ATOM 747 O O . ARG A 1 99 ? -13.659 -10.535 3.063 1.00 76.00 99 ARG A O 1
ATOM 754 N N . VAL A 1 100 ? -13.630 -9.070 4.766 1.00 57.06 100 VAL A N 1
ATOM 755 C CA . VAL A 1 100 ? -13.913 -10.079 5.786 1.00 57.06 100 VAL A CA 1
ATOM 756 C C . VAL A 1 100 ? -15.348 -10.514 5.515 1.00 57.06 100 VAL A C 1
ATOM 758 O O . VAL A 1 100 ? -16.255 -9.681 5.555 1.00 57.06 100 VAL A O 1
ATOM 761 N N . ALA A 1 101 ? -15.556 -11.780 5.145 1.00 50.84 101 ALA A N 1
ATOM 762 C CA . ALA A 1 101 ? -16.899 -12.335 5.104 1.00 50.84 101 ALA A CA 1
ATOM 763 C C . ALA A 1 101 ? -17.490 -12.078 6.489 1.00 50.84 101 ALA A C 1
ATOM 765 O O . ALA A 1 101 ? -16.960 -12.592 7.474 1.00 50.84 101 ALA A O 1
ATOM 766 N N . ALA A 1 102 ? -18.494 -11.201 6.572 1.00 44.78 102 ALA A N 1
ATOM 767 C CA . ALA A 1 102 ? -19.186 -10.931 7.818 1.00 44.78 102 ALA A CA 1
ATOM 768 C C . ALA A 1 102 ? -19.613 -12.291 8.366 1.00 44.78 102 ALA A C 1
ATOM 770 O O . ALA A 1 102 ? -20.414 -12.986 7.736 1.00 44.78 102 ALA A O 1
ATOM 771 N N . GLY A 1 103 ? -18.985 -12.709 9.466 1.00 41.88 103 GLY A N 1
ATOM 772 C CA . GLY A 1 103 ? -19.353 -13.933 10.149 1.00 41.88 103 GLY A CA 1
ATOM 773 C C . GLY A 1 103 ? -20.847 -13.8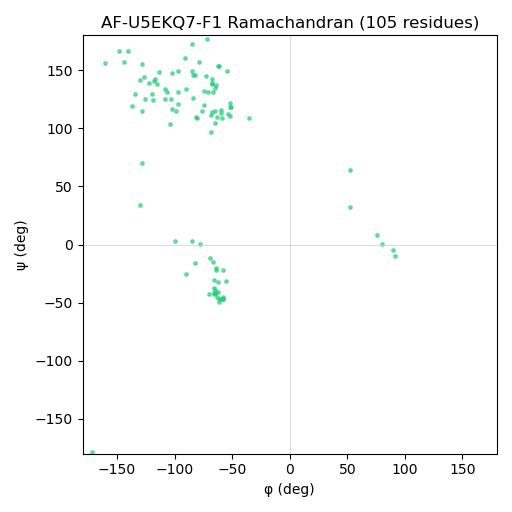57 10.399 1.00 41.88 103 GLY A C 1
ATOM 774 O O . GLY A 1 103 ? -21.324 -12.914 11.027 1.00 41.88 103 GLY A O 1
ATOM 775 N N . HIS A 1 104 ? -21.580 -14.801 9.823 1.00 39.31 104 HIS A N 1
ATOM 776 C CA . HIS A 1 104 ? -22.985 -15.007 10.119 1.00 39.31 104 HIS A CA 1
ATOM 777 C C . HIS A 1 104 ? -23.098 -15.094 11.650 1.00 39.31 104 HIS A C 1
ATOM 779 O O . HIS A 1 104 ? -22.451 -15.978 12.222 1.00 39.31 104 HIS A O 1
ATOM 785 N N . PRO A 1 105 ? -23.832 -14.208 12.350 1.00 43.41 105 PRO A N 1
ATOM 786 C CA . PRO A 1 105 ? -24.175 -14.506 13.726 1.00 43.41 105 PRO A CA 1
ATOM 787 C C . PRO A 1 105 ? -25.046 -15.761 13.662 1.00 43.41 105 PRO A C 1
ATOM 789 O O . PRO A 1 105 ? -26.145 -15.732 13.109 1.00 43.41 105 PRO A O 1
ATOM 792 N N . ALA A 1 106 ? -24.510 -16.888 14.127 1.00 46.69 106 ALA A N 1
ATOM 793 C CA . ALA A 1 106 ? -25.326 -18.058 14.394 1.00 46.69 106 ALA A CA 1
ATOM 794 C C . ALA A 1 106 ? -26.356 -17.630 15.447 1.00 46.69 106 ALA A C 1
ATOM 796 O O . ALA A 1 106 ? -25.978 -17.233 16.551 1.00 46.69 106 ALA A O 1
ATOM 797 N N . ALA A 1 107 ? -27.621 -17.597 15.032 1.00 53.94 107 ALA A N 1
ATOM 798 C CA . ALA A 1 107 ? -28.771 -17.419 15.908 1.00 53.94 107 ALA A CA 1
ATOM 799 C C . ALA A 1 107 ? -29.008 -18.680 16.749 1.00 53.94 107 ALA A C 1
ATOM 801 O O . ALA A 1 107 ? -28.668 -19.784 16.259 1.00 53.94 107 ALA A O 1
#

Mean predicted aligned error: 7.46 Å

Foldseek 3Di:
DPQAAPDAAEDADPPQPIDKFFFQAKDWDCPPDDPPDDIWIWTQGPVRDIHTYDPLCPVVSVVLVVVQVVCVVVVHDGPPRFMWGWHAYPNGIDIGGDDPPPPDPPD

Organism: NCBI:txid1110697

pLDDT: mean 83.57, std 14.59, range [39.31, 95.12]

Secondary structure (DSSP, 8-state):
----B--PPB--SSS---EEEEEEEEEEESSSPPTT---EEEEEETTS-EEEPPGGGHHHHHHHHHHHHHHHHTTPPPS-SEEEEEEEETTEEEEEE----------

Radius of gyration: 15.37 Å; Cα contacts (8 Å, |Δi|>4): 183; chains: 1; bounding box: 46×36×33 Å

Nearest PDB structures (foldseek):
  6wzk-assembly1_F  TM=4.770E-01  e=7.499E-02  Macaca fascicularis
  1icw-assembly1_B  TM=5.156E-01  e=4.408E-01  Homo sapiens
  5ur7-assembly1_B  TM=6.037E-01  e=1.245E+00  Homo sapiens
  4hcs-assembly1_A  TM=4.379E-01  e=3.055E-01  Danio rerio
  7m30-assembly1_D  TM=5.640E-01  e=2.927E+00  Human betaherpesvirus 5

Sequence (107 aa):
MDDIELDLPSVASSHNAGRILEIEAVGLRNPLPVDGERTQAYVCCVDGTTLRLPDSLEGWAMQTLAANYDLRATGLPSLFPCRFEFGIRDGAAYAVPVRVAAGHPAA

Solvent-accessible surface area (backbone atoms only — not comparable to full-atom values): 6380 Å² total; per-residue (Å²): 129,88,74,43,64,57,84,57,46,76,38,92,54,94,64,88,69,41,52,74,45,53,30,52,46,73,50,62,45,52,83,78,55,57,96,93,54,67,61,43,28,32,38,32,29,72,88,70,51,63,31,29,48,58,79,80,46,36,68,57,47,53,51,53,49,52,53,31,52,52,30,47,74,72,73,42,74,60,67,53,71,41,44,35,32,30,22,24,44,97,90,39,70,49,76,44,76,55,77,74,76,77,74,75,79,83,126